Protein AF-0000000068360023 (afdb_homodimer)

Organism: Naja naja (NCBI:txid35670)

Sequence (140 aa):
SALVQPISRALCCFNYIKRPIPQRNLRSFEHTSARCSMQAVVFITHVNRKMCADPNEQWVQDRVKYLSQNSALVQPISRALCCFNYIKRPIPQRNLRSFEHTSARCSMQAVVFITHVNRKMCADPNEQWVQDRVKYLSQN

Structure (mmCIF, N/CA/C/O backbone):
data_AF-0000000068360023-model_v1
#
loop_
_entity.id
_entity.type
_entity.pdbx_description
1 polymer 'C-C motif chemokine'
#
loop_
_atom_site.group_PDB
_atom_site.id
_atom_site.type_symbol
_atom_site.label_atom_id
_atom_site.label_alt_id
_a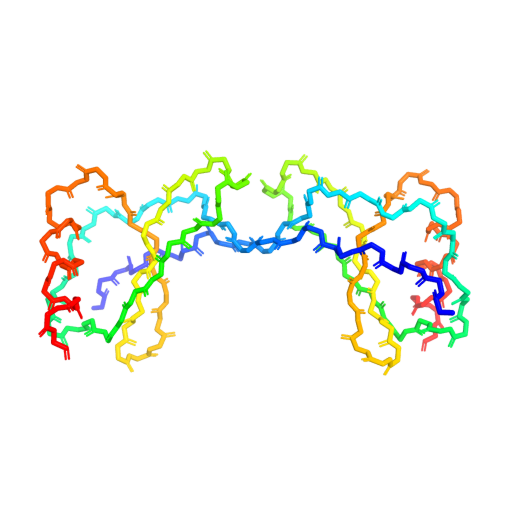tom_site.label_comp_id
_atom_site.label_asym_id
_atom_site.label_entity_id
_atom_site.label_seq_id
_atom_site.pdbx_PDB_ins_code
_atom_site.Cartn_x
_atom_site.Cartn_y
_atom_site.Cartn_z
_atom_site.occupancy
_atom_site.B_iso_or_equiv
_atom_site.auth_seq_id
_atom_site.auth_comp_id
_atom_site.auth_asym_id
_atom_site.auth_atom_id
_atom_site.pdbx_PDB_model_num
ATOM 1 N N . SER A 1 1 ? -0.951 -27.734 3.766 1 34.09 1 SER A N 1
ATOM 2 C CA . SER A 1 1 ? -1.155 -26.297 3.678 1 34.09 1 SER A CA 1
ATOM 3 C C . SER A 1 1 ? 0.151 -25.562 3.375 1 34.09 1 SER A C 1
ATOM 5 O O . SER A 1 1 ? 1.106 -25.641 4.148 1 34.09 1 SER A O 1
ATOM 7 N N . ALA A 1 2 ? 0.548 -25.625 2.174 1 44.41 2 ALA A N 1
ATOM 8 C CA . ALA A 1 2 ? 1.852 -25.031 1.886 1 44.41 2 ALA A CA 1
ATOM 9 C C . ALA A 1 2 ? 2.029 -23.719 2.633 1 44.41 2 ALA A C 1
ATOM 11 O O . ALA A 1 2 ? 1.085 -22.938 2.756 1 44.41 2 ALA A O 1
ATOM 12 N N . LEU A 1 3 ? 2.947 -23.672 3.471 1 44.84 3 LEU A N 1
ATOM 13 C CA . LEU A 1 3 ? 3.318 -22.531 4.312 1 44.84 3 LEU A CA 1
ATOM 14 C C . LEU A 1 3 ? 3.377 -21.25 3.494 1 44.84 3 LEU A C 1
ATOM 16 O O . LEU A 1 3 ? 4.352 -21.016 2.773 1 44.84 3 LEU A O 1
ATOM 20 N N . VAL A 1 4 ? 2.199 -20.875 2.967 1 50.78 4 VAL A N 1
ATOM 21 C CA . VAL A 1 4 ? 2.18 -19.594 2.26 1 50.78 4 VAL A CA 1
ATOM 22 C C . VAL A 1 4 ? 2.879 -18.531 3.098 1 50.78 4 VAL A C 1
ATOM 24 O O . VAL A 1 4 ? 2.551 -18.344 4.273 1 50.78 4 VAL A O 1
ATOM 27 N N . GLN A 1 5 ? 4.062 -18.453 2.98 1 54.28 5 GLN A N 1
ATOM 28 C CA . GLN A 1 5 ? 4.746 -17.344 3.654 1 54.28 5 GLN A CA 1
ATOM 29 C C . GLN A 1 5 ? 3.922 -16.062 3.596 1 54.28 5 GLN A C 1
ATOM 31 O O . GLN A 1 5 ? 3.205 -15.828 2.623 1 54.28 5 GLN A O 1
ATOM 36 N N . PRO A 1 6 ? 3.807 -15.57 4.719 1 59.34 6 PRO A N 1
ATOM 37 C CA . PRO A 1 6 ? 3.037 -14.32 4.777 1 59.34 6 PRO A CA 1
ATOM 38 C C . PRO A 1 6 ? 3.49 -13.297 3.74 1 59.34 6 PRO A C 1
ATOM 40 O O . PRO A 1 6 ? 4.691 -13.148 3.498 1 59.34 6 PRO A O 1
ATOM 43 N N . ILE A 1 7 ? 2.695 -12.953 2.85 1 71.5 7 ILE A N 1
ATOM 44 C CA . ILE A 1 7 ? 2.924 -11.891 1.872 1 71.5 7 ILE A CA 1
ATOM 45 C C . ILE A 1 7 ? 3.217 -10.578 2.594 1 71.5 7 ILE A C 1
ATOM 47 O O . ILE A 1 7 ? 2.463 -10.172 3.479 1 71.5 7 ILE A O 1
ATOM 51 N N . SER A 1 8 ? 4.484 -10.078 2.359 1 87.19 8 SER A N 1
ATOM 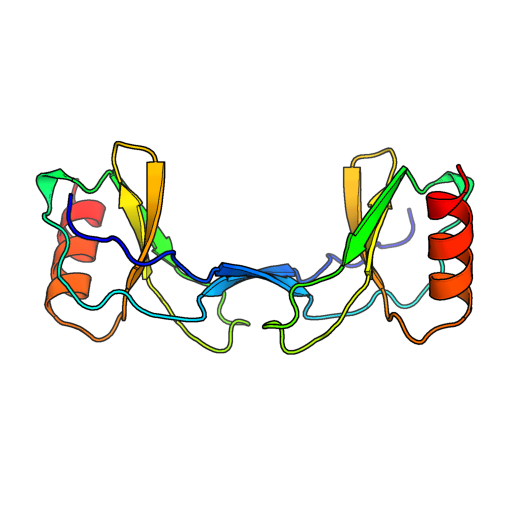52 C CA . SER A 1 8 ? 4.809 -8.766 2.898 1 87.19 8 SER A CA 1
ATOM 53 C C . SER A 1 8 ? 4.312 -7.652 1.979 1 87.19 8 SER A C 1
ATOM 55 O O . SER A 1 8 ? 4.867 -7.445 0.896 1 87.19 8 SER A O 1
ATOM 57 N N . ARG A 1 9 ? 3.131 -7.145 2.275 1 93.19 9 ARG A N 1
ATOM 58 C CA . ARG A 1 9 ? 2.533 -6.039 1.533 1 93.19 9 ARG A CA 1
ATOM 59 C C . ARG A 1 9 ? 2.164 -4.891 2.465 1 93.19 9 ARG A C 1
ATOM 61 O O . ARG A 1 9 ? 1.777 -5.113 3.613 1 93.19 9 ARG A O 1
ATOM 68 N N . ALA A 1 10 ? 2.305 -3.705 2.008 1 94 10 ALA A N 1
ATOM 69 C CA . ALA A 1 10 ? 1.906 -2.551 2.807 1 94 10 ALA A CA 1
ATOM 70 C C . ALA A 1 10 ? 1.469 -1.391 1.917 1 94 10 ALA A C 1
ATOM 72 O O . ALA A 1 10 ? 1.945 -1.253 0.787 1 94 10 ALA A O 1
ATOM 73 N N . LEU A 1 11 ? 0.499 -0.622 2.473 1 95.44 11 LEU A N 1
ATOM 74 C CA . LEU A 1 11 ? 0.149 0.648 1.847 1 95.44 11 LEU A CA 1
ATOM 75 C C . LEU A 1 11 ? 1.216 1.702 2.121 1 95.44 11 LEU A C 1
ATOM 77 O O . LEU A 1 11 ? 1.583 1.934 3.275 1 95.44 11 LEU A O 1
ATOM 81 N N . CYS A 1 12 ? 1.691 2.336 1.051 1 96.88 12 CYS A N 1
ATOM 82 C CA . CYS A 1 12 ? 2.793 3.285 1.161 1 96.88 12 CYS A CA 1
ATOM 83 C C . CYS A 1 12 ? 2.391 4.652 0.625 1 96.88 12 CYS A C 1
ATOM 85 O O . CYS A 1 12 ? 1.595 4.75 -0.31 1 96.88 12 CYS A O 1
ATOM 87 N N . CYS A 1 13 ? 2.971 5.695 1.246 1 96.88 13 CYS A N 1
ATOM 88 C CA . CYS A 1 13 ? 2.842 7.066 0.765 1 96.88 13 CYS A CA 1
ATOM 89 C C . CYS A 1 13 ? 3.992 7.43 -0.167 1 96.88 13 CYS A C 1
ATOM 91 O O . CYS A 1 13 ? 5.121 6.973 0.027 1 96.88 13 CYS A O 1
ATOM 93 N N . PHE A 1 14 ? 3.666 8.406 -1.163 1 96.62 14 PHE A N 1
ATOM 94 C CA . PHE A 1 14 ? 4.719 8.812 -2.086 1 96.62 14 PHE A CA 1
ATOM 95 C C . PHE A 1 14 ? 4.844 10.336 -2.121 1 96.62 14 PHE A C 1
ATOM 97 O O . PHE A 1 14 ? 5.664 10.875 -2.865 1 96.62 14 PHE A O 1
ATOM 104 N N . ASN A 1 15 ? 3.9 10.883 -1.391 1 95.06 15 ASN A N 1
ATOM 105 C CA . ASN A 1 15 ? 4.004 12.32 -1.188 1 95.06 15 ASN A CA 1
ATOM 106 C C . ASN A 1 15 ? 3.395 12.75 0.146 1 95.06 15 ASN A C 1
ATOM 108 O O . ASN A 1 15 ? 2.682 11.969 0.781 1 95.06 15 ASN A O 1
ATOM 112 N N . TYR A 1 16 ? 3.812 14.016 0.54 1 94.69 16 TYR A N 1
ATOM 113 C CA . TYR A 1 16 ? 3.24 14.594 1.749 1 94.69 16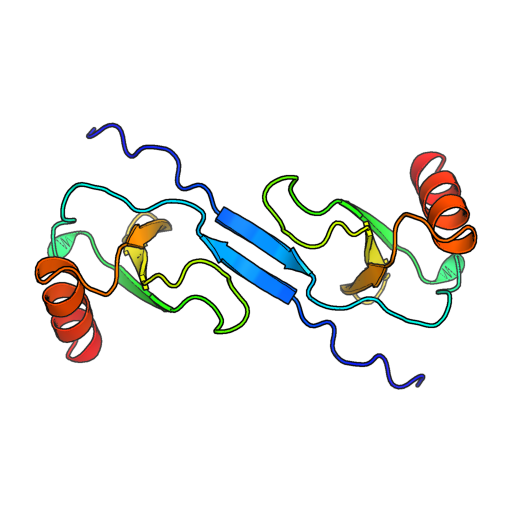 TYR A CA 1
ATOM 114 C C . TYR A 1 16 ? 2.32 15.766 1.412 1 94.69 16 TYR A C 1
ATOM 116 O O . TYR A 1 16 ? 2.592 16.531 0.482 1 94.69 16 TYR A O 1
ATOM 124 N N . ILE A 1 17 ? 1.34 15.836 2.23 1 93.31 17 ILE A N 1
ATOM 125 C CA . ILE A 1 17 ? 0.555 17.062 2.113 1 93.31 17 ILE A CA 1
ATOM 126 C C . ILE A 1 17 ? 1.367 18.25 2.625 1 93.31 17 ILE A C 1
ATOM 128 O O . ILE A 1 17 ? 2.209 18.094 3.514 1 93.31 17 ILE A O 1
ATOM 132 N N . LYS A 1 18 ? 1.088 19.359 2.098 1 89.31 18 LYS A N 1
ATOM 133 C CA . LYS A 1 18 ? 1.893 20.531 2.432 1 89.31 18 LYS A CA 1
ATOM 134 C C . LYS A 1 18 ? 1.236 21.344 3.537 1 89.31 18 LYS A C 1
ATOM 136 O O . LYS A 1 18 ? 1.923 21.906 4.398 1 89.31 18 LYS A O 1
ATOM 141 N N . ARG A 1 19 ? -0.096 21.453 3.605 1 90.75 19 ARG A N 1
ATOM 142 C CA . ARG A 1 19 ? -0.799 22.328 4.535 1 90.75 19 ARG A CA 1
ATOM 143 C C . ARG A 1 19 ? -1.325 21.547 5.734 1 90.75 19 ARG A C 1
ATOM 145 O O . ARG A 1 19 ? -1.849 20.438 5.582 1 90.75 19 ARG A O 1
ATOM 152 N N . PRO A 1 20 ? -1.325 22.25 6.848 1 95.06 20 PRO A N 1
ATOM 153 C CA . PRO A 1 20 ? -1.863 21.594 8.047 1 95.06 20 PRO A CA 1
ATOM 154 C C . PRO A 1 20 ? -3.363 21.328 7.949 1 95.06 20 PRO A C 1
ATOM 156 O O . PRO A 1 20 ? -4.105 22.141 7.391 1 95.06 20 PRO A O 1
ATOM 159 N N . ILE A 1 21 ? -3.812 20.234 8.539 1 94.38 21 ILE A N 1
ATOM 160 C CA . ILE A 1 21 ? -5.227 19.891 8.625 1 94.38 21 ILE A CA 1
ATOM 161 C C . ILE A 1 21 ? -5.789 20.328 9.977 1 94.38 21 ILE A C 1
ATOM 163 O O . ILE A 1 21 ? -5.242 19.969 11.023 1 94.38 21 ILE A O 1
ATOM 167 N N . PRO A 1 22 ? -6.855 21.016 9.93 1 96.44 22 PRO A N 1
ATOM 168 C CA . PRO A 1 22 ? -7.445 21.391 11.219 1 96.44 22 PRO A CA 1
ATOM 169 C C . PRO A 1 22 ? -7.797 20.172 12.078 1 96.44 22 PRO A C 1
ATOM 171 O O . PRO A 1 22 ? -8.266 19.156 11.555 1 96.44 22 PRO A O 1
ATOM 174 N N . GLN A 1 23 ? -7.633 20.328 13.328 1 95.12 23 GLN A N 1
ATOM 175 C CA . GLN A 1 23 ? -7.848 19.234 14.273 1 95.12 23 GLN A CA 1
ATOM 176 C C . GLN A 1 23 ? -9.281 18.719 14.203 1 95.12 23 GLN A C 1
ATOM 178 O O . GLN A 1 23 ? -9.516 17.516 14.273 1 95.12 23 GLN A O 1
ATOM 183 N N . ARG A 1 24 ? -10.133 19.594 14.039 1 95.69 24 ARG A N 1
ATOM 184 C CA . ARG A 1 24 ? -11.547 19.266 14.055 1 95.69 24 ARG A CA 1
ATOM 185 C C . ARG A 1 24 ? -11.914 18.359 12.883 1 95.69 24 ARG A C 1
ATOM 187 O O . ARG A 1 24 ? -12.922 17.656 12.93 1 95.69 24 ARG A O 1
ATOM 194 N N . ASN A 1 25 ? -11.148 18.391 11.883 1 96.56 25 ASN A N 1
ATOM 195 C CA . ASN A 1 25 ? -11.445 17.609 10.688 1 96.56 25 ASN A CA 1
ATOM 196 C C . ASN A 1 25 ? -10.898 16.188 10.789 1 96.56 25 ASN A C 1
ATOM 198 O O . ASN A 1 25 ? -11.258 15.328 9.992 1 96.56 25 ASN A O 1
ATOM 202 N N . LEU A 1 26 ? -10.117 15.93 11.797 1 96.94 26 LEU A N 1
ATOM 203 C CA . LEU A 1 26 ? -9.406 14.664 11.852 1 96.94 26 LEU A CA 1
ATOM 204 C C . LEU A 1 26 ? -10.156 13.648 12.711 1 96.94 26 LEU A C 1
ATOM 206 O O . LEU A 1 26 ? -10.555 13.961 13.836 1 96.94 26 LEU A O 1
ATOM 210 N N . ARG A 1 27 ? -10.258 12.484 12.141 1 98 27 ARG A N 1
ATOM 211 C CA . ARG A 1 27 ? -10.914 11.391 12.844 1 98 27 ARG A CA 1
ATOM 212 C C . ARG A 1 27 ? -9.891 10.508 13.555 1 98 27 ARG A C 1
ATOM 214 O O . ARG A 1 27 ? -10.086 10.133 14.711 1 98 27 ARG A O 1
ATOM 221 N N . SER A 1 28 ? -8.852 10.125 12.852 1 98.06 28 SER A N 1
ATOM 222 C CA . SER A 1 28 ? -7.824 9.234 13.383 1 98.06 28 SER A CA 1
ATOM 223 C C . SER A 1 28 ? -6.547 9.312 12.555 1 98.06 28 SER A C 1
ATOM 225 O O . SER A 1 28 ? -6.383 10.219 11.734 1 98.06 28 SER A O 1
ATOM 227 N N . PHE A 1 29 ? -5.652 8.383 12.922 1 97.44 29 PHE A N 1
ATOM 228 C CA . PHE A 1 29 ? -4.41 8.32 12.156 1 97.44 29 PHE A CA 1
ATOM 229 C C . PHE A 1 29 ? -3.811 6.918 12.219 1 97.44 29 PHE A C 1
ATOM 231 O O . PHE A 1 29 ? -4.195 6.109 13.07 1 97.44 29 PHE A O 1
ATOM 238 N N . GLU A 1 30 ? -2.857 6.672 11.266 1 97.62 30 GLU A N 1
ATOM 239 C CA . GLU A 1 30 ? -1.978 5.508 11.234 1 97.62 30 GLU A CA 1
ATOM 240 C C . GLU A 1 30 ? -0.596 5.871 10.703 1 97.62 30 GLU A C 1
ATOM 242 O O . GLU A 1 30 ? -0.385 6.988 10.227 1 97.62 30 GLU A O 1
ATOM 247 N N . HIS A 1 31 ? 0.296 4.957 10.984 1 97.75 31 HIS A N 1
ATOM 248 C CA . HIS A 1 31 ? 1.634 5.125 10.422 1 97.75 31 HIS A CA 1
ATOM 249 C C . HIS A 1 31 ? 1.865 4.18 9.25 1 97.75 31 HIS A C 1
ATOM 251 O O . HIS A 1 31 ? 1.336 3.064 9.234 1 97.75 31 HIS A O 1
ATOM 257 N N . THR A 1 32 ? 2.676 4.676 8.297 1 96.75 32 THR A N 1
ATOM 258 C CA . THR A 1 32 ? 3.1 3.76 7.242 1 96.75 32 THR A CA 1
ATOM 259 C C . THR A 1 32 ? 4.023 2.68 7.801 1 96.75 32 THR A C 1
ATOM 261 O O . THR A 1 32 ? 4.676 2.887 8.828 1 96.75 32 THR A O 1
ATOM 264 N N . SER A 1 33 ? 4.016 1.493 7.074 1 95.94 33 SER A N 1
ATOM 265 C CA . SER A 1 33 ? 4.898 0.393 7.449 1 95.94 33 SER A CA 1
ATOM 266 C C . SER A 1 33 ? 6.363 0.812 7.379 1 95.94 33 SER A C 1
ATOM 268 O O . SER A 1 33 ? 6.742 1.619 6.531 1 95.94 33 SER A O 1
ATOM 270 N N . ALA A 1 34 ? 7.133 0.225 8.234 1 95.62 34 ALA A N 1
ATOM 271 C CA . ALA A 1 34 ? 8.57 0.47 8.227 1 95.62 34 ALA A CA 1
ATOM 272 C C . ALA A 1 34 ? 9.195 0.057 6.898 1 95.62 34 ALA A C 1
ATOM 274 O O . ALA A 1 34 ? 10.312 0.463 6.578 1 95.62 34 ALA A O 1
ATOM 275 N N . ARG A 1 35 ? 8.562 -0.808 6.125 1 94.94 35 ARG A N 1
ATOM 276 C CA . ARG A 1 35 ? 9.062 -1.293 4.844 1 94.94 35 ARG A CA 1
ATOM 277 C C . ARG A 1 35 ? 8.938 -0.224 3.764 1 94.94 35 ARG A C 1
ATOM 279 O O . ARG A 1 35 ? 9.594 -0.3 2.725 1 94.94 35 ARG A O 1
ATOM 286 N N . CYS A 1 36 ? 8.125 0.721 4.062 1 96.81 36 CYS A N 1
ATOM 287 C CA . CYS A 1 36 ? 7.918 1.771 3.072 1 96.81 36 CYS A CA 1
ATOM 288 C C . CYS A 1 36 ? 9.102 2.727 3.033 1 96.81 36 CYS A C 1
ATOM 290 O O . CYS A 1 36 ? 9.703 3.023 4.066 1 96.81 36 CYS A O 1
ATOM 292 N N . SER A 1 37 ? 9.391 3.17 1.833 1 94.31 37 SER A N 1
ATOM 293 C CA . SER A 1 37 ? 10.547 4.047 1.668 1 94.31 37 SER A CA 1
ATOM 294 C C . SER A 1 37 ? 10.297 5.41 2.305 1 94.31 37 SER A C 1
ATOM 296 O O . SER A 1 37 ? 11.219 6.031 2.836 1 94.31 37 SER A O 1
ATOM 298 N N . MET A 1 38 ? 9.055 5.875 2.1 1 95.75 38 MET A N 1
ATOM 299 C CA . MET A 1 38 ? 8.703 7.164 2.684 1 95.75 38 MET A CA 1
ATOM 300 C C . MET A 1 38 ? 7.852 6.98 3.936 1 95.75 38 MET A C 1
ATOM 302 O O . MET A 1 38 ? 6.684 6.598 3.848 1 95.75 38 MET A O 1
ATOM 306 N N . GLN A 1 39 ? 8.414 7.277 5.059 1 97.62 39 GLN A N 1
ATOM 307 C CA . GLN A 1 39 ? 7.66 7.219 6.301 1 97.62 39 GLN A CA 1
ATOM 308 C C . GLN A 1 39 ? 6.668 8.375 6.398 1 97.62 39 GLN A C 1
ATOM 310 O O . GLN A 1 39 ? 6.988 9.508 6.02 1 97.62 39 GLN A O 1
ATOM 315 N N . ALA A 1 40 ? 5.445 8.008 6.898 1 97.81 40 ALA A N 1
ATOM 316 C CA . ALA A 1 40 ? 4.41 9.039 6.938 1 97.81 40 ALA A CA 1
ATOM 317 C C . ALA A 1 40 ? 3.395 8.75 8.039 1 97.81 40 ALA A C 1
ATOM 319 O O . ALA A 1 40 ? 3.25 7.609 8.477 1 97.81 40 ALA A O 1
ATOM 320 N N . VAL A 1 41 ? 2.783 9.766 8.523 1 97.56 41 VAL A N 1
ATOM 321 C CA . VAL A 1 41 ? 1.522 9.68 9.25 1 97.56 41 VAL A CA 1
ATOM 322 C C . VAL A 1 41 ? 0.353 9.812 8.281 1 97.56 41 VAL A C 1
ATOM 324 O O . VAL A 1 41 ? 0.318 10.742 7.465 1 97.56 41 VAL A O 1
ATOM 327 N N . VAL A 1 42 ? -0.476 8.875 8.344 1 96.88 42 VAL A N 1
ATOM 328 C CA . VAL A 1 42 ? -1.668 8.938 7.504 1 96.88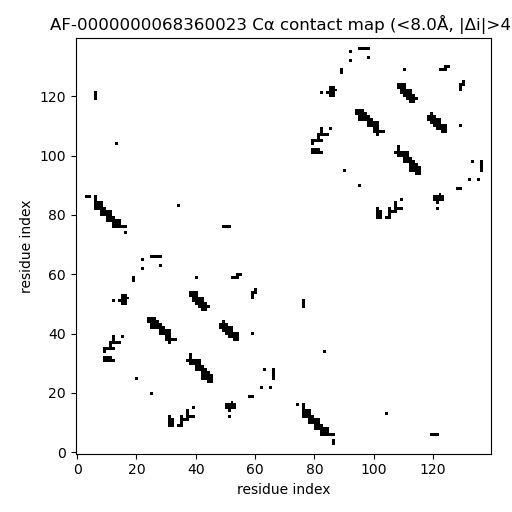 42 VAL A CA 1
ATOM 329 C C . VAL A 1 42 ? -2.865 9.391 8.336 1 96.88 42 VAL A C 1
ATOM 331 O O . VAL A 1 42 ? -3.393 8.625 9.148 1 96.88 42 VAL A O 1
ATOM 334 N N . PHE A 1 43 ? -3.285 10.609 8.055 1 96.75 43 PHE A N 1
ATOM 335 C CA . PHE A 1 43 ? -4.461 11.117 8.75 1 96.75 43 PHE A CA 1
ATOM 336 C C . PHE A 1 43 ? -5.738 10.711 8.023 1 96.75 43 PHE A C 1
ATOM 338 O O . PHE A 1 43 ? -5.797 10.742 6.793 1 96.75 43 PHE A O 1
ATOM 345 N N . ILE A 1 44 ? -6.695 10.352 8.758 1 95.62 44 ILE A N 1
ATOM 346 C CA . ILE A 1 44 ? -8.023 10.016 8.258 1 95.62 44 ILE A CA 1
ATOM 347 C C . ILE A 1 44 ? -9.039 11.047 8.742 1 95.62 44 ILE A C 1
ATOM 349 O O . ILE A 1 44 ? -9.164 11.297 9.945 1 95.62 44 ILE A O 1
ATOM 353 N N . THR A 1 45 ? -9.688 11.602 7.797 1 95.94 45 THR A N 1
ATOM 354 C CA . THR A 1 45 ? -10.625 12.656 8.148 1 95.94 45 THR A CA 1
ATOM 355 C C . THR A 1 45 ? -12.016 12.078 8.398 1 95.94 45 THR A C 1
ATOM 357 O O . THR A 1 45 ? -12.273 10.914 8.094 1 95.94 45 THR A O 1
ATOM 360 N N . HIS A 1 46 ? -12.852 12.906 8.938 1 96.69 46 HIS A N 1
ATOM 361 C CA . HIS A 1 46 ? -14.219 12.492 9.234 1 96.69 46 HIS A CA 1
ATOM 362 C C . HIS A 1 46 ? -14.961 12.102 7.961 1 96.69 46 HIS A C 1
ATOM 364 O O . HIS A 1 46 ? -15.875 11.273 7.996 1 96.69 46 HIS A O 1
ATOM 370 N N . VAL A 1 47 ? -14.547 12.656 6.844 1 93.75 47 VAL A N 1
ATOM 371 C CA . VAL A 1 47 ? -15.188 12.328 5.574 1 93.75 47 VAL A CA 1
ATOM 372 C C . VAL A 1 47 ? -14.5 11.117 4.949 1 93.75 47 VAL A C 1
ATOM 374 O O . VAL A 1 47 ? -14.742 10.789 3.785 1 93.75 47 VAL A O 1
ATOM 377 N N . ASN A 1 48 ? -13.508 10.508 5.656 1 92.94 48 ASN A N 1
ATOM 378 C CA . ASN A 1 48 ? -12.852 9.234 5.355 1 92.94 48 ASN A CA 1
ATOM 379 C C . ASN A 1 48 ? -11.797 9.391 4.266 1 92.94 48 ASN A C 1
ATOM 381 O O . ASN A 1 48 ? -11.586 8.477 3.461 1 92.94 48 ASN A O 1
ATOM 385 N N . ARG A 1 49 ? -11.289 10.562 4.258 1 91.5 49 ARG A N 1
ATOM 386 C CA . ARG A 1 49 ? -10.148 10.781 3.377 1 91.5 49 ARG A CA 1
ATOM 387 C C . ARG A 1 49 ? -8.836 10.469 4.09 1 91.5 49 ARG A C 1
ATOM 389 O O . ARG A 1 49 ? -8.711 10.688 5.297 1 91.5 49 ARG A O 1
ATOM 396 N N . LYS A 1 50 ? -7.898 9.992 3.379 1 93.62 50 LYS A N 1
ATOM 397 C CA . LYS A 1 50 ? -6.574 9.68 3.914 1 93.62 50 LYS A CA 1
ATOM 398 C C . LYS A 1 50 ? -5.512 10.602 3.324 1 93.62 50 LYS A C 1
ATOM 400 O O . LYS A 1 50 ? -5.461 10.805 2.107 1 93.62 50 LYS A O 1
ATOM 405 N N . MET A 1 51 ? -4.73 11.18 4.238 1 94.31 51 MET A N 1
ATOM 406 C CA . MET A 1 51 ? -3.713 12.148 3.83 1 94.31 51 MET A CA 1
ATOM 407 C C . MET A 1 51 ? -2.363 11.812 4.457 1 94.31 51 MET A C 1
ATOM 409 O O . MET A 1 51 ? -2.27 11.609 5.668 1 94.31 51 MET A O 1
ATOM 413 N N . CYS A 1 52 ? -1.457 11.727 3.572 1 96.88 52 CYS A N 1
ATOM 414 C CA . CYS A 1 52 ? -0.103 11.453 4.039 1 96.88 52 CYS A CA 1
ATOM 415 C C . CYS A 1 52 ? 0.565 12.719 4.555 1 96.88 52 CYS A C 1
ATOM 417 O O . CYS A 1 52 ? 0.667 13.711 3.83 1 96.88 52 CYS A O 1
ATOM 419 N N . ALA A 1 53 ? 1.085 12.695 5.742 1 96.88 53 ALA A N 1
ATOM 420 C CA . ALA A 1 53 ? 1.721 13.859 6.359 1 96.88 53 ALA A CA 1
ATOM 421 C C . ALA A 1 53 ? 3.133 13.523 6.832 1 96.88 53 ALA A C 1
ATOM 423 O O . ALA A 1 53 ? 3.389 12.406 7.301 1 96.88 53 ALA A O 1
ATOM 424 N N . ASP A 1 54 ? 4.016 14.484 6.777 1 97.25 54 ASP A N 1
ATOM 425 C CA . ASP A 1 54 ? 5.398 14.336 7.223 1 97.25 54 ASP A CA 1
ATOM 426 C C . ASP A 1 54 ? 5.48 14.25 8.742 1 97.25 54 ASP A C 1
ATOM 428 O O . ASP A 1 54 ? 5.172 15.219 9.445 1 97.25 54 ASP A O 1
ATOM 432 N N . PRO A 1 55 ? 6.008 13.125 9.211 1 98.38 55 PRO A N 1
ATOM 433 C CA . PRO A 1 55 ? 6.023 12.93 10.664 1 98.38 55 PRO A CA 1
ATOM 434 C C . PRO A 1 55 ? 6.953 13.914 11.375 1 98.38 55 PRO A C 1
ATOM 436 O O . PRO A 1 55 ? 6.879 14.062 12.602 1 98.38 55 PRO A O 1
ATOM 439 N N . ASN A 1 56 ? 7.773 14.492 10.664 1 98.25 56 ASN A N 1
ATOM 440 C CA . ASN A 1 56 ? 8.766 15.367 11.273 1 98.25 56 ASN A CA 1
ATOM 441 C C . ASN A 1 56 ? 8.242 16.797 11.43 1 98.25 56 ASN A C 1
ATOM 443 O O . ASN A 1 56 ? 8.883 17.625 12.07 1 98.25 56 ASN A O 1
ATOM 447 N N . GLU A 1 57 ? 7.211 17.125 10.859 1 98 57 GLU A N 1
ATOM 448 C CA . GLU A 1 57 ? 6.621 18.453 10.992 1 98 57 GLU A CA 1
ATOM 449 C C . GLU A 1 57 ? 5.953 18.625 12.352 1 98 57 GLU A C 1
ATOM 451 O O . GLU A 1 57 ? 5.234 17.734 12.812 1 98 57 GLU A O 1
ATOM 456 N N . GLN A 1 58 ? 6.047 19.828 12.898 1 97.94 58 GLN A N 1
ATOM 457 C CA . GLN A 1 58 ? 5.523 20.078 14.234 1 97.94 58 GLN A CA 1
ATOM 458 C C . GLN A 1 58 ? 4.004 19.969 14.266 1 97.94 58 GLN A C 1
ATOM 460 O O . GLN A 1 58 ? 3.436 19.422 15.219 1 97.94 58 GLN A O 1
ATOM 465 N N . TRP A 1 59 ? 3.395 20.516 13.336 1 97.94 59 TRP A N 1
ATOM 466 C CA . TRP A 1 59 ? 1.938 20.469 13.375 1 97.94 59 TRP A CA 1
ATOM 467 C C . TRP A 1 59 ? 1.443 19.031 13.312 1 97.94 59 TRP A C 1
ATOM 469 O O . TRP A 1 59 ? 0.386 18.703 13.859 1 97.94 59 TRP A O 1
ATOM 479 N N . VAL A 1 60 ? 2.068 18.156 12.508 1 98.31 60 VAL A N 1
ATOM 480 C CA . VAL A 1 60 ? 1.704 16.75 12.422 1 98.31 60 VAL A CA 1
ATOM 481 C C . VAL A 1 60 ? 1.84 16.094 13.797 1 98.31 60 VAL A C 1
ATOM 483 O O . VAL A 1 60 ? 0.929 15.398 14.25 1 98.31 60 VAL A O 1
ATOM 486 N N . GLN A 1 61 ? 2.965 16.406 14.422 1 98.5 61 GLN A N 1
ATOM 487 C CA . GLN A 1 61 ? 3.193 15.852 15.758 1 98.5 61 GLN A CA 1
ATOM 488 C C . GLN A 1 61 ? 2.131 16.328 16.734 1 98.5 61 GLN A C 1
ATOM 490 O O . GLN A 1 61 ? 1.665 15.562 17.578 1 98.5 61 GLN A O 1
ATOM 495 N N . ASP A 1 62 ? 1.725 17.516 16.609 1 97.94 62 ASP A N 1
ATOM 496 C CA . ASP A 1 62 ? 0.677 18.062 17.469 1 97.94 62 ASP A CA 1
ATOM 497 C C . ASP A 1 62 ? -0.642 17.328 17.266 1 97.94 62 ASP A C 1
ATOM 499 O O . ASP A 1 62 ? -1.341 17.016 18.234 1 97.94 62 ASP A O 1
ATOM 503 N N . ARG A 1 63 ? -0.978 17.094 16.031 1 97.94 63 ARG A N 1
ATOM 504 C CA . ARG A 1 63 ? -2.232 16.422 15.711 1 97.94 63 ARG A CA 1
ATOM 505 C C . ARG A 1 63 ? -2.217 14.977 16.203 1 97.94 63 ARG A C 1
ATOM 507 O O . ARG A 1 63 ? -3.238 14.461 16.672 1 97.94 63 ARG A O 1
ATOM 514 N N . VAL A 1 64 ? -1.111 14.281 16.047 1 98.44 64 VAL A N 1
ATOM 515 C CA . VAL A 1 64 ? -0.972 12.914 16.547 1 98.44 64 VAL A CA 1
ATOM 516 C C . VAL A 1 64 ? -1.195 12.891 18.047 1 98.44 64 VAL A C 1
ATOM 518 O O . VAL A 1 64 ? -1.938 12.047 18.562 1 98.44 64 VAL A O 1
ATOM 521 N N . LYS A 1 65 ? -0.557 13.836 18.719 1 97.81 65 LYS A N 1
ATOM 522 C CA . LYS A 1 65 ? -0.727 13.93 20.156 1 97.81 65 LYS A CA 1
ATOM 523 C C . LYS A 1 65 ? -2.189 14.164 20.531 1 97.81 65 LYS A C 1
ATOM 525 O O . LYS A 1 65 ? -2.721 13.508 21.422 1 97.81 65 LYS A O 1
ATOM 530 N N . TYR A 1 66 ? -2.846 14.984 19.906 1 97.25 66 TYR A N 1
ATOM 531 C CA . TYR A 1 66 ? -4.25 15.297 20.141 1 97.25 66 TYR A CA 1
ATOM 532 C C . TYR A 1 66 ? -5.125 14.062 19.953 1 97.25 66 TYR A C 1
ATOM 534 O O . TYR A 1 66 ? -5.949 13.75 20.812 1 97.25 66 TYR A O 1
ATOM 542 N N . LEU A 1 67 ? -4.926 13.328 18.844 1 97.88 67 LEU A N 1
ATOM 543 C CA . LEU A 1 67 ? -5.75 12.172 18.5 1 97.88 67 LEU A CA 1
ATOM 544 C C . LEU A 1 67 ? -5.453 11 19.422 1 97.88 67 LEU A C 1
ATOM 546 O O . LEU A 1 67 ? -6.32 10.156 19.656 1 97.88 67 LEU A O 1
ATOM 550 N N . SER A 1 68 ? -4.289 10.977 19.891 1 96.88 68 SER A N 1
ATOM 551 C CA . SER A 1 68 ? -3.896 9.875 20.75 1 96.88 68 SER A CA 1
ATOM 552 C C . SER A 1 68 ? -4.48 10.039 22.156 1 96.88 68 SER A C 1
ATOM 554 O O . SER A 1 68 ? -4.598 9.062 22.906 1 96.88 68 SER A O 1
ATOM 556 N N . GLN A 1 69 ? -4.82 11.273 22.578 1 92.56 69 GLN A N 1
ATOM 557 C CA . GLN A 1 69 ? -5.344 11.578 23.922 1 92.56 69 GLN A CA 1
ATOM 558 C C . GLN A 1 69 ? -6.867 11.609 23.906 1 92.56 69 GLN A C 1
ATOM 560 O O . GLN A 1 69 ? -7.496 11.688 24.969 1 92.56 69 GLN A O 1
ATOM 565 N N . ASN A 1 70 ? -7.453 11.555 22.734 1 81.56 70 ASN A N 1
ATOM 566 C CA . ASN A 1 70 ? -8.906 11.641 22.594 1 81.56 70 ASN A CA 1
ATOM 567 C C . ASN A 1 70 ? -9.477 10.453 21.844 1 81.56 70 ASN A C 1
ATOM 569 O O . ASN A 1 70 ? -10.539 9.938 22.188 1 81.56 70 ASN A O 1
ATOM 573 N N . SER B 1 1 ? -12.734 24.5 -1.155 1 34.5 1 SER B N 1
ATOM 574 C CA . SER B 1 1 ? -12.391 23.078 -1.134 1 34.5 1 SER B CA 1
ATOM 575 C C . SER B 1 1 ? -10.891 22.875 -1.348 1 34.5 1 SER B C 1
ATOM 577 O O . SER B 1 1 ? -10.359 23.234 -2.398 1 34.5 1 SER B O 1
ATOM 579 N N . ALA B 1 2 ? -10.164 23.188 -0.364 1 44.06 2 ALA B N 1
ATOM 580 C CA . ALA B 1 2 ? -8.719 23.141 -0.582 1 44.06 2 ALA B CA 1
ATOM 581 C C . ALA B 1 2 ? -8.336 21.938 -1.438 1 44.06 2 ALA B C 1
ATOM 583 O O . ALA B 1 2 ? -8.883 20.844 -1.276 1 44.06 2 ALA B O 1
ATOM 584 N N . LEU B 1 3 ? -7.84 22.172 -2.561 1 44.59 3 LEU B N 1
ATOM 585 C CA . LEU B 1 3 ? -7.387 21.219 -3.568 1 44.59 3 LEU B CA 1
ATOM 586 C C . LEU B 1 3 ? -6.559 20.109 -2.932 1 44.59 3 LEU B C 1
ATOM 588 O O . LEU B 1 3 ? -5.383 20.312 -2.623 1 44.59 3 LEU B O 1
ATOM 592 N N . VAL B 1 4 ? -7.234 19.344 -2.025 1 49.91 4 VAL B N 1
ATOM 593 C CA . VAL B 1 4 ? -6.512 18.219 -1.468 1 49.91 4 VAL B CA 1
ATOM 594 C C . VAL B 1 4 ? -5.828 17.438 -2.588 1 49.91 4 VAL B C 1
ATOM 596 O O . VAL B 1 4 ? -6.473 17.031 -3.559 1 49.91 4 VAL B O 1
ATOM 599 N N . GLN B 1 5 ? -4.758 17.828 -2.932 1 53.53 5 GLN B N 1
ATOM 600 C CA . GLN B 1 5 ? -4.016 17.031 -3.898 1 53.53 5 GLN B CA 1
ATOM 601 C C . GLN B 1 5 ? -4.184 15.531 -3.619 1 53.53 5 GLN B C 1
ATOM 603 O O . GLN B 1 5 ? -4.32 15.125 -2.465 1 53.53 5 GLN B O 1
ATOM 608 N N . PRO B 1 6 ? -4.551 14.938 -4.645 1 57.97 6 PRO B N 1
ATOM 609 C CA . PRO B 1 6 ? -4.723 13.492 -4.488 1 57.97 6 PRO B CA 1
ATOM 610 C C . PRO B 1 6 ? -3.539 12.828 -3.787 1 57.97 6 PRO B C 1
ATOM 612 O O . PRO B 1 6 ? -2.387 13.188 -4.043 1 57.97 6 PRO B O 1
ATOM 615 N N . ILE B 1 7 ? -3.723 12.305 -2.678 1 69.38 7 ILE B N 1
ATOM 616 C CA . ILE B 1 7 ? -2.732 11.523 -1.942 1 69.38 7 ILE B CA 1
ATOM 617 C C . ILE B 1 7 ? -2.211 10.391 -2.818 1 69.38 7 ILE B C 1
ATOM 619 O O . ILE B 1 7 ? -2.994 9.625 -3.381 1 69.38 7 ILE B O 1
ATOM 623 N N . SER B 1 8 ? -0.867 10.484 -3.152 1 86.38 8 SER B N 1
ATOM 624 C CA . SER B 1 8 ? -0.258 9.359 -3.865 1 86.38 8 SER B CA 1
ATOM 625 C C . SER B 1 8 ? 0.076 8.219 -2.914 1 86.38 8 SER B C 1
ATOM 627 O O . SER B 1 8 ? 1.028 8.305 -2.137 1 86.38 8 SER B O 1
ATOM 629 N N . ARG B 1 9 ? -0.858 7.273 -2.77 1 92.94 9 ARG B N 1
ATOM 630 C CA . ARG B 1 9 ? -0.684 6.082 -1.942 1 92.94 9 ARG B CA 1
ATOM 631 C C . ARG B 1 9 ? -0.896 4.812 -2.76 1 92.94 9 ARG B C 1
ATOM 633 O O . ARG B 1 9 ? -1.737 4.781 -3.66 1 92.94 9 ARG B O 1
ATOM 640 N N . ALA B 1 10 ? -0.152 3.846 -2.488 1 94.06 10 ALA B N 1
ATOM 641 C CA . ALA B 1 10 ? -0.339 2.57 -3.176 1 94.06 10 ALA B CA 1
ATOM 642 C C . ALA B 1 10 ? 0.059 1.4 -2.279 1 94.06 10 ALA B C 1
ATOM 644 O O . ALA B 1 10 ? 0.934 1.536 -1.423 1 94.06 10 ALA B O 1
ATOM 645 N N . LEU B 1 11 ? -0.661 0.264 -2.504 1 95.31 11 LEU B N 1
ATOM 646 C CA . LEU B 1 11 ? -0.251 -0.988 -1.879 1 95.31 11 LEU B CA 1
ATOM 647 C C . LEU B 1 11 ? 0.948 -1.592 -2.604 1 95.31 11 LEU B C 1
ATOM 649 O O . LEU B 1 11 ? 0.91 -1.782 -3.822 1 95.31 11 LEU B O 1
ATOM 653 N N . CYS B 1 12 ? 1.995 -1.884 -1.843 1 96.88 12 CYS B N 1
ATOM 654 C CA . CYS B 1 12 ? 3.25 -2.35 -2.424 1 96.88 12 CYS B CA 1
ATOM 655 C C . CYS B 1 12 ? 3.621 -3.727 -1.888 1 96.88 12 CYS B C 1
ATOM 657 O O . CYS B 1 12 ? 3.336 -4.043 -0.732 1 96.88 12 CYS B O 1
ATOM 659 N N . CYS B 1 13 ? 4.277 -4.527 -2.752 1 97 13 CYS B N 1
ATOM 660 C CA . CYS B 1 13 ? 4.863 -5.805 -2.363 1 97 13 CYS B CA 1
ATOM 661 C C . CYS B 1 13 ? 6.32 -5.637 -1.954 1 97 13 CYS B C 1
ATOM 663 O O . CYS B 1 13 ? 7.035 -4.809 -2.52 1 97 13 CYS B O 1
ATOM 665 N N . PHE B 1 14 ? 6.781 -6.59 -0.981 1 96.69 14 PHE B N 1
ATOM 666 C CA . PHE B 1 14 ? 8.172 -6.504 -0.544 1 96.69 14 PHE B CA 1
ATOM 667 C C . PHE B 1 14 ? 8.867 -7.852 -0.689 1 96.69 14 PHE B C 1
ATOM 669 O O . PHE B 1 14 ? 10.047 -7.984 -0.353 1 96.69 14 PHE B O 1
ATOM 676 N N . ASN B 1 15 ? 8.008 -8.766 -1.051 1 95.31 15 ASN B N 1
ATOM 677 C CA . ASN B 1 15 ? 8.57 -10.07 -1.396 1 95.31 15 ASN B CA 1
ATOM 678 C C . ASN B 1 15 ? 7.719 -10.789 -2.434 1 95.31 15 ASN B C 1
ATOM 680 O O . ASN B 1 15 ? 6.582 -10.391 -2.695 1 95.31 15 ASN B O 1
ATOM 684 N N . TYR B 1 16 ? 8.422 -11.828 -3.057 1 94.81 16 TYR B N 1
ATOM 685 C CA . TYR B 1 16 ? 7.703 -12.664 -4.012 1 94.81 16 TYR B CA 1
ATOM 686 C C . TYR B 1 16 ? 7.488 -14.07 -3.449 1 94.81 16 TYR B C 1
ATOM 688 O O . TYR B 1 16 ? 8.344 -14.602 -2.74 1 94.81 16 TYR B O 1
ATOM 696 N N . ILE B 1 17 ? 6.383 -14.562 -3.852 1 93.31 17 ILE B N 1
ATOM 697 C CA . ILE B 1 17 ? 6.223 -15.984 -3.549 1 93.31 17 ILE B CA 1
ATOM 698 C C . ILE B 1 17 ? 7.176 -16.812 -4.414 1 93.31 17 ILE B C 1
ATOM 700 O O . ILE B 1 17 ? 7.508 -16.406 -5.531 1 93.31 17 ILE B O 1
ATOM 704 N N . LYS B 1 18 ? 7.559 -17.906 -3.898 1 89.38 18 LYS B N 1
ATOM 705 C CA . LYS B 1 18 ? 8.562 -18.703 -4.59 1 89.38 18 LYS B CA 1
ATOM 706 C C . LYS B 1 18 ? 7.914 -19.781 -5.445 1 89.38 18 LYS B C 1
ATOM 708 O O . LYS B 1 18 ? 8.375 -20.078 -6.551 1 89.38 18 LYS B O 1
ATOM 713 N N . ARG B 1 19 ? 6.809 -20.406 -5.008 1 90.75 19 ARG B N 1
ATOM 714 C CA . ARG B 1 19 ? 6.203 -21.547 -5.684 1 90.75 19 ARG B CA 1
ATOM 715 C C . ARG B 1 19 ? 5.02 -21.109 -6.543 1 90.75 19 ARG B C 1
ATOM 717 O O . ARG B 1 19 ? 4.211 -20.281 -6.121 1 90.75 19 ARG B O 1
ATOM 724 N N . PRO B 1 20 ? 4.887 -21.828 -7.648 1 94.94 20 PRO B N 1
ATOM 725 C CA . PRO B 1 20 ? 3.742 -21.516 -8.508 1 94.94 20 PRO B CA 1
ATOM 726 C C . PRO B 1 20 ? 2.402 -21.844 -7.852 1 94.94 20 PRO B C 1
ATOM 728 O O . PRO B 1 20 ? 2.291 -22.828 -7.125 1 94.94 20 PRO B O 1
ATOM 731 N N . ILE B 1 21 ? 1.383 -21.062 -8.141 1 94.31 21 ILE B N 1
ATOM 732 C CA . ILE B 1 21 ? 0.021 -21.297 -7.672 1 94.31 21 ILE B CA 1
ATOM 733 C C . ILE B 1 21 ? -0.787 -22 -8.758 1 94.31 21 ILE B C 1
ATOM 735 O O . ILE B 1 21 ? -0.844 -21.547 -9.898 1 94.31 21 ILE B O 1
ATOM 739 N N . PRO B 1 22 ? -1.408 -23.031 -8.367 1 96.38 22 PRO B N 1
ATOM 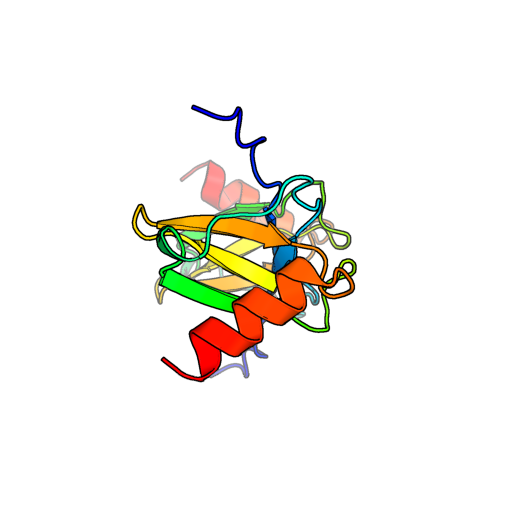740 C CA . PRO B 1 22 ? -2.24 -23.703 -9.375 1 96.38 22 PRO B CA 1
ATOM 741 C C . PRO B 1 22 ? -3.312 -22.781 -9.953 1 96.38 22 PRO B C 1
ATOM 743 O O . PRO B 1 22 ? -3.904 -21.984 -9.219 1 96.38 22 PRO B O 1
ATOM 746 N N . GLN B 1 23 ? -3.58 -22.953 -11.18 1 95.12 23 GLN B N 1
ATOM 747 C CA . GLN B 1 23 ? -4.523 -22.109 -11.898 1 95.12 23 GLN B CA 1
ATOM 748 C C . GLN B 1 23 ? -5.914 -22.172 -11.273 1 95.12 23 GLN B C 1
ATOM 750 O O . GLN B 1 23 ? -6.598 -21.156 -11.164 1 95.12 23 GLN B O 1
ATOM 755 N N . ARG B 1 24 ? -6.227 -23.281 -10.867 1 95.69 24 ARG B N 1
ATOM 756 C CA . ARG B 1 24 ? -7.566 -23.516 -10.336 1 95.69 24 ARG B CA 1
ATOM 757 C C . ARG B 1 24 ? -7.793 -22.734 -9.055 1 95.69 24 ARG B C 1
ATOM 759 O O . ARG B 1 24 ? -8.938 -22.469 -8.672 1 95.69 24 ARG B O 1
ATOM 766 N N . ASN B 1 25 ? -6.766 -22.391 -8.398 1 96.56 25 ASN B N 1
ATOM 767 C CA . ASN B 1 25 ? -6.879 -21.703 -7.121 1 96.56 25 ASN B CA 1
ATOM 768 C C . ASN B 1 25 ? -6.992 -20.188 -7.312 1 96.56 25 ASN B C 1
ATOM 770 O O . ASN B 1 25 ? -7.324 -19.469 -6.375 1 96.56 25 ASN B O 1
ATOM 774 N N . LEU B 1 26 ? -6.793 -19.734 -8.523 1 97 26 LEU B N 1
ATOM 775 C CA . LEU B 1 26 ? -6.691 -18.297 -8.742 1 97 26 LEU B CA 1
ATOM 776 C C . LEU B 1 26 ? -8.031 -17.719 -9.188 1 97 26 LEU B C 1
ATOM 778 O O . LEU B 1 26 ? -8.664 -18.234 -10.109 1 97 26 LEU B O 1
ATOM 782 N N . ARG B 1 27 ? -8.352 -16.641 -8.523 1 98 27 ARG B N 1
ATOM 783 C CA . ARG B 1 27 ? -9.578 -15.938 -8.859 1 98 27 ARG B CA 1
ATOM 784 C C . ARG B 1 27 ? -9.312 -14.789 -9.82 1 98 27 ARG B C 1
ATOM 786 O O . ARG B 1 27 ? -10.047 -14.609 -10.797 1 98 27 ARG B O 1
ATOM 793 N N . SER B 1 28 ? -8.32 -13.977 -9.531 1 98.06 28 SER B N 1
ATOM 794 C CA . SER B 1 28 ? -7.977 -12.797 -10.328 1 98.06 28 SER B CA 1
ATOM 795 C C . SER B 1 28 ? -6.559 -12.32 -10.031 1 98.06 28 SER B C 1
ATOM 797 O O . SER B 1 28 ? -5.777 -13.039 -9.406 1 98.06 28 SER B O 1
ATOM 799 N N . PHE B 1 29 ? -6.289 -11.148 -10.641 1 97.5 29 PHE B N 1
ATOM 800 C CA . PHE B 1 29 ? -4.98 -10.562 -10.383 1 97.5 29 PHE B CA 1
ATOM 801 C C . PHE B 1 29 ? -5.027 -9.047 -10.547 1 97.5 29 PHE B C 1
ATOM 803 O O . PHE B 1 29 ? -5.973 -8.508 -11.125 1 97.5 29 PHE B O 1
ATOM 810 N N . GLU B 1 30 ? -3.959 -8.383 -10 1 97.56 30 GLU B N 1
ATOM 811 C CA . GLU B 1 30 ? -3.645 -6.969 -10.203 1 97.56 30 GLU B CA 1
ATOM 812 C C . GLU B 1 30 ? -2.137 -6.742 -10.234 1 97.56 30 GLU B C 1
ATOM 814 O O . GLU B 1 30 ? -1.357 -7.656 -9.961 1 97.56 30 GLU B O 1
ATOM 819 N N . HIS B 1 31 ? -1.835 -5.578 -10.742 1 97.69 31 HIS B N 1
ATOM 820 C CA . HIS B 1 31 ? -0.431 -5.184 -10.727 1 97.69 31 HIS B CA 1
ATOM 821 C C . HIS B 1 31 ? -0.165 -4.137 -9.648 1 97.69 31 HIS B C 1
ATOM 823 O O . HIS B 1 31 ? -1.03 -3.311 -9.352 1 97.69 31 HIS B O 1
ATOM 829 N N . THR B 1 32 ? 1.055 -4.223 -9.086 1 96.69 32 THR B N 1
ATOM 830 C CA . THR B 1 32 ? 1.454 -3.137 -8.195 1 96.69 32 THR B CA 1
ATOM 831 C C . THR B 1 32 ? 1.627 -1.837 -8.977 1 96.69 32 THR B C 1
ATOM 833 O O . THR B 1 32 ? 1.88 -1.858 -10.18 1 96.69 32 THR B O 1
ATOM 836 N N . SER B 1 33 ? 1.455 -0.686 -8.211 1 95.81 33 SER B N 1
ATOM 837 C CA . SER B 1 33 ? 1.652 0.636 -8.797 1 95.81 33 SER B CA 1
ATOM 838 C C . SER B 1 33 ? 3.08 0.809 -9.305 1 95.81 33 SER B C 1
ATOM 840 O O . SER B 1 33 ? 4.02 0.267 -8.719 1 95.81 33 SER B O 1
ATOM 842 N N . ALA B 1 34 ? 3.191 1.593 -10.336 1 95.56 34 ALA B N 1
ATOM 843 C CA . ALA B 1 34 ? 4.508 1.913 -10.875 1 95.56 34 ALA B CA 1
ATOM 844 C C . ALA B 1 34 ? 5.367 2.631 -9.836 1 95.56 34 ALA B C 1
ATOM 846 O O . ALA B 1 34 ? 6.59 2.715 -9.984 1 95.56 34 ALA B O 1
ATOM 847 N N . ARG B 1 35 ? 4.797 3.223 -8.812 1 94.88 35 ARG B N 1
ATOM 848 C CA . ARG B 1 35 ? 5.512 3.953 -7.777 1 94.88 35 ARG B CA 1
ATOM 849 C C . ARG B 1 35 ? 6.203 2.996 -6.809 1 94.88 35 ARG B C 1
ATOM 851 O O . ARG B 1 35 ? 7.117 3.391 -6.086 1 94.88 35 ARG B O 1
ATOM 858 N N . CYS B 1 36 ? 5.762 1.798 -6.871 1 96.75 36 CYS B N 1
ATOM 859 C CA . CYS B 1 36 ? 6.34 0.823 -5.957 1 96.75 36 CYS B CA 1
ATOM 860 C C . CYS B 1 36 ? 7.727 0.395 -6.422 1 96.75 36 CYS B C 1
ATOM 862 O O . CYS B 1 36 ? 7.973 0.277 -7.625 1 96.75 36 CYS B O 1
ATOM 864 N N . SER B 1 37 ? 8.578 0.192 -5.438 1 94.38 37 SER B N 1
ATOM 865 C CA . SER B 1 37 ? 9.953 -0.168 -5.77 1 94.38 37 SER B CA 1
ATOM 866 C C . SER B 1 37 ? 10.031 -1.562 -6.379 1 94.38 37 SER B C 1
ATOM 868 O O . SER B 1 37 ? 10.867 -1.821 -7.25 1 94.38 37 SER B O 1
ATOM 870 N N . MET B 1 38 ? 9.211 -2.443 -5.777 1 95.81 38 MET B N 1
ATOM 871 C CA . MET B 1 38 ? 9.188 -3.809 -6.293 1 95.81 38 MET B CA 1
ATOM 872 C C . MET B 1 38 ? 7.93 -4.055 -7.125 1 95.81 38 MET B C 1
ATOM 874 O O . MET B 1 38 ? 6.824 -4.121 -6.582 1 95.81 38 MET B O 1
ATOM 878 N N . GLN B 1 39 ? 8.109 -4.207 -8.406 1 97.56 39 GLN B N 1
ATOM 879 C CA . GLN B 1 39 ? 6.98 -4.531 -9.273 1 97.56 39 GLN B CA 1
ATOM 880 C C . GLN B 1 39 ? 6.543 -5.984 -9.086 1 97.56 39 GLN B C 1
ATOM 882 O O . GLN B 1 39 ? 7.383 -6.875 -8.938 1 97.56 39 GLN B O 1
ATOM 887 N N . ALA B 1 40 ? 5.199 -6.148 -9.062 1 97.88 40 ALA B N 1
ATOM 888 C CA . ALA B 1 40 ? 4.688 -7.496 -8.805 1 97.88 40 ALA B CA 1
ATOM 889 C C . ALA B 1 40 ? 3.316 -7.691 -9.445 1 97.88 40 ALA B C 1
ATOM 891 O O . ALA B 1 40 ? 2.596 -6.727 -9.695 1 97.88 40 ALA B O 1
ATOM 892 N N . VAL B 1 41 ? 3 -8.898 -9.742 1 97.62 41 VAL B N 1
ATOM 893 C CA . VAL B 1 41 ? 1.629 -9.352 -9.953 1 97.62 41 VAL B CA 1
ATOM 894 C C . VAL B 1 41 ? 1.042 -9.859 -8.633 1 97.62 41 VAL B C 1
ATOM 896 O O . VAL B 1 41 ? 1.66 -10.672 -7.941 1 97.62 41 VAL B O 1
ATOM 899 N N . VAL B 1 42 ? -0.027 -9.312 -8.32 1 96.88 42 VAL B N 1
ATOM 900 C CA . VAL B 1 42 ? -0.708 -9.758 -7.113 1 96.88 42 VAL B CA 1
ATOM 901 C C . VAL B 1 42 ? -1.859 -10.695 -7.484 1 96.88 42 VAL B C 1
ATOM 903 O O . VAL B 1 42 ? -2.896 -10.242 -7.977 1 96.88 42 VAL B O 1
ATOM 906 N N . PHE B 1 43 ? -1.66 -11.953 -7.156 1 96.75 43 PHE B N 1
ATOM 907 C CA . PHE B 1 43 ? -2.721 -12.922 -7.41 1 96.75 43 PHE B CA 1
ATOM 908 C C . PHE B 1 43 ? -3.695 -12.977 -6.238 1 96.75 43 PHE B C 1
ATOM 910 O O . PHE B 1 43 ? -3.281 -12.938 -5.078 1 96.75 43 PHE B O 1
ATOM 917 N N . ILE B 1 44 ? -4.902 -13.055 -6.547 1 95.69 44 ILE B N 1
ATOM 918 C CA . ILE B 1 44 ? -5.977 -13.211 -5.57 1 95.69 44 ILE B CA 1
ATOM 919 C C . ILE B 1 44 ? -6.617 -14.594 -5.727 1 95.69 44 ILE B C 1
ATOM 921 O O . ILE B 1 44 ? -7.07 -14.953 -6.816 1 95.69 44 ILE B O 1
ATOM 925 N N . THR B 1 45 ? -6.621 -15.281 -4.652 1 96 45 THR B N 1
ATOM 926 C CA . THR B 1 45 ? -7.148 -16.641 -4.715 1 96 45 THR B CA 1
ATOM 927 C C . THR B 1 45 ? -8.641 -16.656 -4.391 1 96 45 THR B C 1
ATOM 929 O O . THR B 1 45 ? -9.188 -15.664 -3.926 1 96 45 THR B O 1
ATOM 932 N N . HIS B 1 46 ? -9.234 -17.781 -4.641 1 96.75 46 HIS B N 1
ATOM 933 C CA . HIS B 1 46 ? -10.664 -17.938 -4.379 1 96.75 46 HIS B CA 1
ATOM 934 C C . HIS B 1 46 ? -10.969 -17.766 -2.896 1 96.75 46 HIS B C 1
ATOM 936 O O . HIS B 1 46 ? -12.07 -17.344 -2.533 1 96.75 46 HIS B O 1
ATOM 942 N N . VAL B 1 47 ? -9.984 -18.031 -2.049 1 93.81 47 VAL B N 1
ATOM 943 C CA . VAL B 1 47 ? -10.188 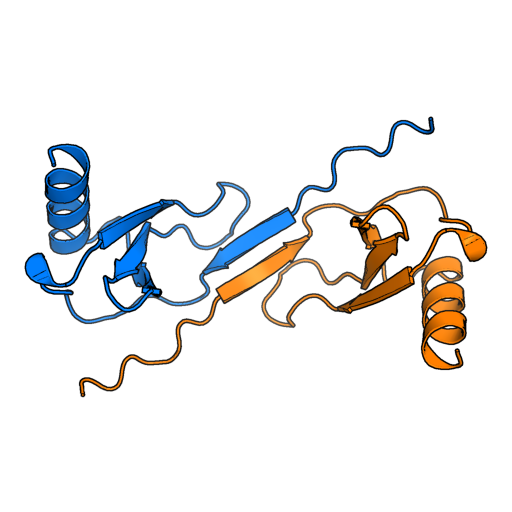-17.875 -0.611 1 93.81 47 VAL B CA 1
ATOM 944 C C . VAL B 1 47 ? -9.828 -16.453 -0.191 1 93.81 47 VAL B C 1
ATOM 946 O O . VAL B 1 47 ? -9.75 -16.156 1.003 1 93.81 47 VAL B O 1
ATOM 949 N N . ASN B 1 48 ? -9.484 -15.57 -1.164 1 93.12 48 ASN B N 1
ATOM 950 C CA . ASN B 1 48 ? -9.305 -14.133 -1.027 1 93.12 48 ASN B CA 1
ATOM 951 C C . ASN B 1 48 ? -7.945 -13.789 -0.421 1 93.12 48 ASN B C 1
ATOM 953 O O . ASN B 1 48 ? -7.816 -12.812 0.316 1 93.12 48 ASN B O 1
ATOM 957 N N . ARG B 1 49 ? -7.078 -14.664 -0.696 1 91.62 49 ARG B N 1
ATOM 958 C CA . ARG B 1 49 ? -5.699 -14.375 -0.318 1 91.62 49 ARG B CA 1
ATOM 959 C C . ARG B 1 49 ? -4.969 -13.641 -1.438 1 91.62 49 ARG B C 1
ATOM 961 O O . ARG B 1 49 ? -5.227 -13.891 -2.619 1 91.62 49 ARG B O 1
ATOM 968 N N . LYS B 1 50 ? -4.102 -12.797 -1.082 1 93.5 50 LYS B N 1
ATOM 969 C CA . LYS B 1 50 ? -3.295 -12.047 -2.039 1 93.5 50 LYS B CA 1
ATOM 970 C C . LYS B 1 50 ? -1.825 -12.445 -1.953 1 93.5 50 LYS B C 1
ATOM 972 O O . LYS B 1 50 ? -1.261 -12.523 -0.86 1 93.5 50 LYS B O 1
ATOM 977 N N . MET B 1 51 ? -1.272 -12.742 -3.133 1 94.31 51 MET B N 1
ATOM 978 C CA . MET B 1 51 ? 0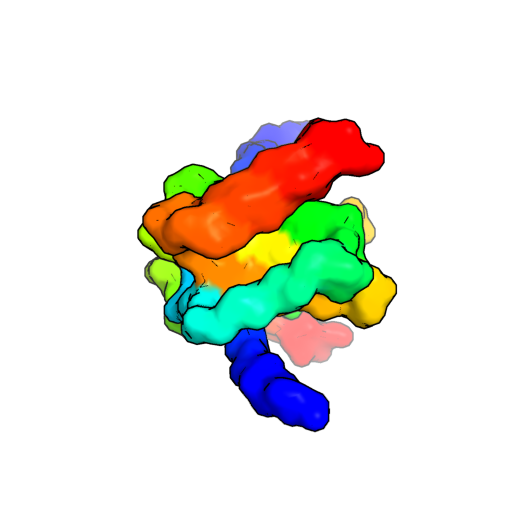.106 -13.219 -3.205 1 94.31 51 MET B CA 1
ATOM 979 C C . MET B 1 51 ? 0.897 -12.445 -4.25 1 94.31 51 MET B C 1
ATOM 981 O O . MET B 1 51 ? 0.455 -12.305 -5.395 1 94.31 51 MET B O 1
ATOM 985 N N . CYS B 1 52 ? 1.961 -11.953 -3.762 1 96.94 52 CYS B N 1
ATOM 986 C CA . CYS B 1 52 ? 2.83 -11.219 -4.668 1 96.94 52 CYS B CA 1
ATOM 987 C C . CYS B 1 52 ? 3.693 -12.164 -5.492 1 96.94 52 CYS B C 1
ATOM 989 O O . CYS B 1 52 ? 4.43 -12.984 -4.934 1 96.94 52 CYS B O 1
ATOM 991 N N . ALA B 1 53 ? 3.695 -12.031 -6.781 1 96.94 53 ALA B N 1
ATOM 992 C CA . ALA B 1 53 ? 4.449 -12.898 -7.676 1 96.94 53 ALA B CA 1
ATOM 993 C C . ALA B 1 53 ? 5.352 -12.086 -8.602 1 96.94 53 ALA B C 1
ATOM 995 O O . ALA B 1 53 ? 4.977 -11 -9.039 1 96.94 53 ALA B O 1
ATOM 996 N N . ASP B 1 54 ? 6.477 -12.641 -8.961 1 97.31 54 ASP B N 1
ATOM 997 C CA . ASP B 1 54 ? 7.434 -12.016 -9.867 1 97.31 54 ASP B CA 1
ATOM 998 C C . ASP B 1 54 ? 6.914 -12.016 -11.297 1 97.31 54 ASP B C 1
ATOM 1000 O O . ASP B 1 54 ? 6.77 -13.078 -11.906 1 97.31 54 ASP B O 1
ATOM 1004 N N . PRO B 1 55 ? 6.773 -10.812 -11.828 1 98.31 55 PRO B N 1
ATOM 1005 C CA . PRO B 1 55 ? 6.184 -10.742 -13.172 1 98.31 55 PRO B CA 1
ATOM 1006 C C . PRO B 1 55 ? 7.082 -11.344 -14.242 1 98.31 55 PRO B C 1
ATOM 1008 O O . PRO B 1 55 ? 6.629 -11.594 -15.367 1 98.31 55 PRO B O 1
ATOM 1011 N N . ASN B 1 56 ? 8.258 -11.508 -13.922 1 98.25 56 ASN B N 1
ATOM 1012 C CA . ASN B 1 56 ? 9.211 -11.984 -14.914 1 98.25 56 ASN B CA 1
ATOM 1013 C C . ASN B 1 56 ? 9.25 -13.508 -14.977 1 98.25 56 ASN B C 1
ATOM 1015 O O . ASN B 1 56 ? 9.883 -14.086 -15.867 1 98.25 56 ASN B O 1
ATOM 1019 N N . GLU B 1 57 ? 8.703 -14.164 -14.094 1 98 57 GLU B N 1
ATOM 1020 C CA . GLU B 1 57 ? 8.664 -15.617 -14.109 1 98 57 GLU B CA 1
ATOM 1021 C C . GLU B 1 57 ? 7.664 -16.141 -15.141 1 98 57 GLU B C 1
ATOM 1023 O O . GLU B 1 57 ? 6.547 -15.625 -15.242 1 98 57 GLU B O 1
ATOM 1028 N N . GLN B 1 58 ? 8 -17.234 -15.781 1 97.94 58 GLN B N 1
ATOM 1029 C CA . GLN B 1 58 ? 7.16 -17.766 -16.859 1 97.94 58 GLN B CA 1
ATOM 1030 C C . GLN B 1 58 ? 5.812 -18.234 -16.312 1 97.94 58 GLN B C 1
ATOM 1032 O O . GLN B 1 58 ? 4.777 -18.016 -16.938 1 97.94 58 GLN B O 1
ATOM 1037 N N . TRP B 1 59 ? 5.855 -18.906 -15.273 1 97.88 59 TRP B N 1
ATOM 1038 C CA . TRP B 1 59 ? 4.586 -19.422 -14.766 1 97.88 59 TRP B CA 1
ATOM 1039 C C . TRP B 1 59 ? 3.641 -18.281 -14.422 1 97.88 59 TRP B C 1
ATOM 1041 O O . TRP B 1 59 ? 2.42 -18.422 -14.516 1 97.88 59 TRP B O 1
ATOM 1051 N N . VAL B 1 60 ? 4.129 -17.188 -13.836 1 98.31 60 VA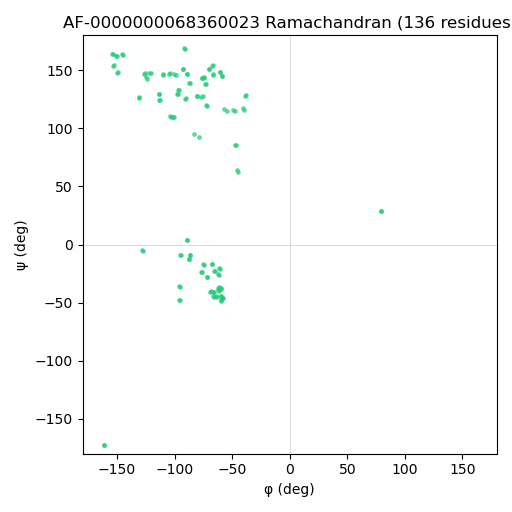L B N 1
ATOM 1052 C CA . VAL B 1 60 ? 3.314 -16.016 -13.516 1 98.31 60 VAL B CA 1
ATOM 1053 C C . VAL B 1 60 ? 2.676 -15.461 -14.789 1 98.31 60 VAL B C 1
ATOM 1055 O O . VAL B 1 60 ? 1.472 -15.203 -14.82 1 98.31 60 VAL B O 1
ATOM 1058 N N . GLN B 1 61 ? 3.516 -15.359 -15.805 1 98.5 61 GLN B N 1
ATOM 1059 C CA . GLN B 1 61 ? 3.008 -14.867 -17.078 1 98.5 61 GLN B CA 1
ATOM 1060 C C . GLN B 1 61 ? 1.928 -15.789 -17.641 1 98.5 61 GLN B C 1
ATOM 1062 O O . GLN B 1 61 ? 0.929 -15.32 -18.188 1 98.5 61 GLN B O 1
ATOM 1067 N N . ASP B 1 62 ? 2.08 -17.031 -17.453 1 97.94 62 ASP B N 1
ATOM 1068 C CA . ASP B 1 62 ? 1.083 -18 -17.906 1 97.94 62 ASP B CA 1
ATOM 1069 C C . ASP B 1 62 ? -0.243 -17.797 -17.188 1 97.94 62 ASP B C 1
ATOM 1071 O O . ASP B 1 62 ? -1.311 -17.844 -17.797 1 97.94 62 ASP B O 1
ATOM 1075 N N . ARG B 1 63 ? -0.156 -17.625 -15.891 1 97.94 63 ARG B N 1
ATOM 1076 C CA . ARG B 1 63 ? -1.362 -17.469 -15.086 1 97.94 63 ARG B CA 1
ATOM 1077 C C . ARG B 1 63 ? -2.082 -16.172 -15.438 1 97.94 63 ARG B C 1
ATOM 1079 O O . ARG B 1 63 ? -3.314 -16.125 -15.453 1 97.94 63 ARG B O 1
ATOM 1086 N N . VAL B 1 64 ? -1.356 -15.086 -15.641 1 98.44 64 VAL B N 1
ATOM 1087 C CA . VAL B 1 64 ? -1.943 -13.812 -16.047 1 98.44 64 VAL B CA 1
ATOM 1088 C C . VAL B 1 64 ? -2.695 -13.992 -17.359 1 98.44 64 VAL B C 1
ATOM 1090 O O . VAL B 1 64 ? -3.836 -13.539 -17.5 1 98.44 64 VAL B O 1
ATOM 1093 N N . LYS B 1 65 ? -2.035 -14.664 -18.281 1 97.81 65 LYS B N 1
ATOM 1094 C CA . LYS B 1 65 ? -2.674 -14.922 -19.562 1 97.81 65 LYS B CA 1
ATOM 1095 C C . LYS B 1 65 ? -3.959 -15.727 -19.391 1 97.81 65 LYS B C 1
ATOM 1097 O O . LYS B 1 65 ? -4.988 -15.398 -19.984 1 97.81 65 LYS B O 1
ATOM 1102 N N . TYR B 1 66 ? -3.967 -16.672 -18.641 1 97.25 66 TYR B N 1
ATOM 1103 C CA . TYR B 1 66 ? -5.121 -17.531 -18.359 1 97.25 66 TYR B CA 1
ATOM 1104 C C . TYR B 1 66 ? -6.266 -16.719 -17.781 1 97.25 66 TYR B C 1
ATOM 1106 O O . TYR B 1 66 ? -7.406 -16.797 -18.25 1 97.25 66 TYR B O 1
ATOM 1114 N N . LEU B 1 67 ? -5.969 -15.875 -16.75 1 97.81 67 LEU B N 1
ATOM 1115 C CA . LEU B 1 67 ? -6.984 -15.109 -16.047 1 97.81 67 LEU B CA 1
ATOM 1116 C C . LEU B 1 67 ? -7.52 -13.984 -16.922 1 97.81 67 LEU B C 1
ATOM 1118 O O . LEU B 1 67 ? -8.664 -13.547 -16.75 1 97.81 67 LEU B O 1
ATOM 1122 N N . SER B 1 68 ? -6.719 -13.539 -17.781 1 96.81 68 SER B N 1
ATOM 1123 C CA . SER B 1 68 ? -7.125 -12.438 -18.641 1 96.81 68 SER B CA 1
ATOM 1124 C C . SER B 1 68 ? -8.078 -12.914 -19.734 1 96.81 68 SER B C 1
ATOM 1126 O O . SER B 1 68 ? -8.828 -12.117 -20.312 1 96.81 68 SER B O 1
ATOM 1128 N N . GLN B 1 69 ? -8.047 -14.219 -20.094 1 92.44 69 GLN B N 1
ATOM 1129 C CA . GLN B 1 69 ? -8.867 -14.797 -21.156 1 92.44 69 GLN B CA 1
ATOM 1130 C C . GLN B 1 69 ? -10.148 -15.406 -20.594 1 92.44 69 GLN B C 1
ATOM 1132 O O . GLN B 1 69 ? -11.039 -15.789 -21.344 1 92.44 69 GLN B O 1
ATOM 1137 N N . ASN B 1 70 ? -10.227 -15.484 -19.281 1 81.44 70 ASN B N 1
ATOM 1138 C CA . ASN B 1 70 ? -11.375 -16.109 -18.641 1 81.44 70 ASN B CA 1
ATOM 1139 C C . ASN B 1 70 ? -12.031 -15.172 -17.641 1 81.44 70 ASN B C 1
ATOM 1141 O O . ASN B 1 70 ? -13.258 -15.133 -17.531 1 81.44 70 ASN B O 1
#

InterPro domains:
  IPR000827 CC chemokine, conserved site [PS00472] (12-53)
  IPR001811 Chemokine interleukin-8-like domain [PF00048] (12-67)
  IPR001811 Chemokine interleukin-8-like domain [SM00199] (9-67)
  IPR036048 Chemokine interleukin-8-like superfamily [SSF54117] (10-69)
  IPR039809 Chemokine beta/gamma/delta [PTHR12015] (10-67)

Foldseek 3Di:
DPPPPDDDDWDEDDDADDDADDLQQFDAWDWTDPPYPDTFIWTAGPVGDTGTHHPPDPSNVVSNVVRVVD/DPPPPPDPDWDEDDDADDDADDLQQFDAWDWTDPPYPDTFIWTAGPVGDTGTHDPPDPSNVVSNVVRVVD

Radius of gyration: 18.44 Å; Cα contacts (8 Å, |Δi|>4): 251; chains: 2; bounding box: 26×49×45 Å

pLDDT: mean 91.23, std 14.13, range [34.09, 98.5]

Nearest PDB structures (foldseek):
  5l2u-assembly2_H-2  TM=9.261E-01  e=1.083E-07  Homo sapiens
  4rws-assembly1_C  TM=9.793E-01  e=3.234E-07  Human herpesvirus 8 strain GK18
  2ra4-assembly1_A  TM=9.216E-01  e=2.344E-07  Homo sapiens
  5cor-assembly1_I  TM=8.908E-01  e=1.400E-07  Homo sapiens
  2vxw-assembly1_B  TM=8.792E-01  e=1.812E-07  Homo sapiens

Secondary structure (DSSP, 8-state):
--------EEEEE-----SPPPGGGEEEEEE--TTSSS--EEEEETT--EEEE-TTSHHHHHHHHHHHH-/--------EEEEE-----SPPPGGGEEEEEE--TTSSS--EEEEETT--EEEE-TTSHHHHHHHHHHHH-

Solvent-accessible surface area (backbone atoms only — not comparable to full-atom values): 8389 Å² total; per-residue (Å²): 125,76,79,69,66,79,61,49,65,42,59,30,46,78,50,62,59,86,70,88,74,60,68,87,49,51,64,46,73,48,69,43,47,87,85,35,89,46,68,31,33,33,36,27,29,74,88,69,46,66,40,30,31,49,64,84,38,66,69,49,45,50,50,52,53,52,58,73,76,104,126,78,78,69,65,79,60,50,63,43,60,30,47,79,51,60,59,85,71,86,73,61,68,88,50,51,63,47,71,47,70,43,47,86,84,36,91,46,69,30,33,34,37,27,28,73,87,68,45,69,40,30,31,48,64,84,39,66,69,50,48,50,49,51,53,54,56,72,76,102